Protein AF-A0AAW1DM98-F1 (afdb_monomer_lite)

InterPro domains:
  IPR006179 5'-Nucleotidase/apyrase [PTHR11575] (1-78)
  IPR029052 Metallo-dependent phosphatase-like [G3DSA:3.60.21.10] (1-79)
  IPR029052 Metallo-dependent phosphatase-like [SSF56300] (1-78)

Foldseek 3Di:
DQQPQDWAAPVRHDDDPPGDTDDHLVVLLVVVVVVCVVDPPDAAEAAANNAHHDVCCVVVPVPVVVVSCVSSVHPYYDHPDPPDDPCVVVVVVVVD

Structure (mmCIF, N/CA/C/O backbone):
data_AF-A0AAW1DM98-F1
#
_entry.id   AF-A0AAW1DM98-F1
#
loop_
_atom_site.group_PDB
_atom_site.id
_atom_site.type_symbol
_atom_site.label_atom_id
_atom_site.label_alt_id
_atom_site.label_comp_id
_atom_site.label_asym_id
_atom_site.label_entity_id
_atom_site.label_seq_id
_atom_site.pdbx_PDB_ins_code
_atom_site.Cartn_x
_atom_site.Cartn_y
_atom_site.Cartn_z
_atom_site.occupancy
_atom_site.B_iso_or_equiv
_atom_site.auth_seq_id
_atom_site.auth_comp_id
_atom_site.auth_asym_id
_atom_site.auth_atom_id
_atom_site.pdbx_PDB_model_num
ATOM 1 N N . MET A 1 1 ? 1.176 -8.745 -3.249 1.00 72.25 1 MET A N 1
ATOM 2 C CA . MET A 1 1 ? 1.541 -7.392 -3.765 1.00 72.25 1 MET A CA 1
ATOM 3 C C . MET A 1 1 ? 2.844 -7.406 -4.565 1.00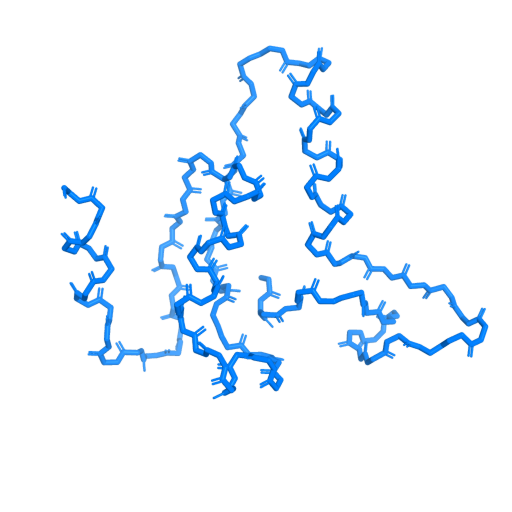 72.25 1 MET A C 1
ATOM 5 O O . MET A 1 1 ? 2.995 -6.583 -5.463 1.00 72.25 1 MET A O 1
ATOM 9 N N . HIS A 1 2 ? 3.783 -8.299 -4.238 1.00 81.94 2 HIS A N 1
ATOM 10 C CA . HIS A 1 2 ? 5.016 -8.561 -4.979 1.00 81.94 2 HIS A CA 1
ATOM 11 C C . HIS A 1 2 ? 5.821 -7.285 -5.308 1.00 81.94 2 HIS A C 1
ATOM 13 O O . HIS A 1 2 ? 6.280 -7.059 -6.427 1.00 81.94 2 HIS A O 1
ATOM 19 N N . SER A 1 3 ? 5.913 -6.379 -4.327 1.00 79.38 3 SER A N 1
ATOM 20 C CA . SER A 1 3 ? 6.596 -5.084 -4.421 1.00 79.38 3 SER A CA 1
ATOM 21 C C . SER A 1 3 ? 6.204 -4.181 -5.610 1.00 79.38 3 SER A C 1
ATOM 23 O O . SER A 1 3 ? 6.987 -3.334 -6.052 1.00 79.38 3 SER A O 1
ATOM 25 N N . ARG A 1 4 ? 4.977 -4.294 -6.131 1.00 84.31 4 ARG A N 1
ATOM 26 C CA . ARG A 1 4 ? 4.432 -3.355 -7.128 1.00 84.31 4 ARG A CA 1
ATOM 27 C C . ARG A 1 4 ? 3.968 -2.059 -6.456 1.00 84.31 4 ARG A C 1
ATOM 29 O O . ARG A 1 4 ? 2.781 -1.831 -6.249 1.00 84.31 4 ARG A O 1
ATOM 36 N N . ILE A 1 5 ? 4.945 -1.240 -6.065 1.00 85.62 5 ILE A N 1
ATOM 37 C CA . ILE A 1 5 ? 4.717 0.061 -5.417 1.00 85.62 5 ILE A CA 1
ATOM 38 C C . ILE A 1 5 ? 4.137 1.056 -6.429 1.00 85.62 5 ILE A C 1
ATOM 40 O O . ILE A 1 5 ? 3.167 1.755 -6.134 1.00 85.62 5 ILE A O 1
ATOM 44 N N . LEU A 1 6 ? 4.726 1.090 -7.627 1.00 88.12 6 LEU A N 1
ATOM 45 C CA . LEU A 1 6 ? 4.270 1.903 -8.750 1.00 88.12 6 LEU A CA 1
ATOM 46 C C . LEU A 1 6 ? 3.125 1.222 -9.498 1.00 88.12 6 LEU A C 1
ATOM 48 O O . LEU A 1 6 ? 2.899 0.016 -9.372 1.00 88.12 6 LEU A O 1
ATOM 52 N N . GLU A 1 7 ? 2.427 2.015 -10.301 1.00 89.69 7 GLU A N 1
ATOM 53 C CA . GLU A 1 7 ? 1.384 1.522 -11.188 1.00 89.69 7 GLU A CA 1
ATOM 54 C C . GLU A 1 7 ? 1.958 0.587 -12.258 1.00 89.69 7 GLU A C 1
ATOM 56 O O . GLU A 1 7 ? 3.103 0.717 -12.700 1.00 89.69 7 GLU A O 1
ATOM 61 N N . THR A 1 8 ? 1.136 -0.365 -12.684 1.00 89.94 8 THR A N 1
ATOM 62 C CA . THR A 1 8 ? 1.519 -1.395 -13.651 1.00 89.94 8 THR A CA 1
ATOM 63 C C . THR A 1 8 ? 0.578 -1.409 -14.841 1.00 89.94 8 THR A C 1
ATOM 65 O O . THR A 1 8 ? -0.564 -0.970 -14.747 1.00 89.94 8 THR A O 1
ATOM 68 N N . ASN A 1 9 ? 1.045 -1.919 -15.976 1.00 89.44 9 ASN A N 1
ATOM 69 C CA . ASN A 1 9 ? 0.167 -2.194 -17.110 1.00 89.44 9 ASN A CA 1
ATOM 70 C C . ASN A 1 9 ? -0.667 -3.473 -16.872 1.00 89.44 9 ASN A C 1
ATOM 72 O O . ASN A 1 9 ? -0.490 -4.177 -15.875 1.00 89.44 9 ASN A O 1
ATOM 76 N N . ARG A 1 10 ? -1.551 -3.814 -17.819 1.00 87.81 10 ARG A N 1
ATOM 77 C CA . ARG A 1 10 ? -2.404 -5.019 -17.759 1.00 87.81 10 ARG A CA 1
ATOM 78 C C . ARG A 1 10 ? -1.621 -6.321 -17.526 1.00 87.81 10 ARG A C 1
ATOM 80 O O . ARG A 1 10 ? -2.141 -7.250 -16.919 1.00 87.81 10 ARG A O 1
ATOM 87 N N . ASN A 1 11 ? -0.377 -6.381 -17.988 1.00 87.19 11 ASN A N 1
ATOM 88 C CA . ASN A 1 11 ? 0.495 -7.550 -17.914 1.00 87.19 11 ASN A CA 1
ATOM 89 C C . ASN A 1 11 ? 1.459 -7.486 -16.718 1.00 87.19 11 ASN A C 1
ATOM 91 O O . ASN A 1 11 ? 2.456 -8.203 -16.704 1.00 87.19 11 ASN A O 1
ATOM 95 N N . THR A 1 12 ? 1.192 -6.642 -15.712 1.00 81.88 12 THR A N 1
ATOM 96 C CA . THR A 1 12 ? 2.022 -6.443 -14.503 1.00 81.88 12 THR A CA 1
ATOM 97 C C . THR A 1 12 ? 3.428 -5.875 -14.762 1.00 81.88 12 THR A C 1
ATOM 99 O O . THR A 1 12 ? 4.286 -5.880 -13.876 1.00 81.88 12 THR A O 1
ATOM 102 N N . GLY A 1 13 ? 3.669 -5.364 -15.971 1.00 84.50 13 GLY A N 1
ATOM 103 C CA . GLY A 1 13 ? 4.894 -4.672 -16.360 1.00 84.50 13 GLY A CA 1
ATOM 104 C C . GLY A 1 13 ? 4.858 -3.178 -16.034 1.00 84.50 13 GLY A C 1
ATOM 105 O O . GLY A 1 13 ? 3.905 -2.673 -15.438 1.00 84.50 13 GLY A O 1
ATOM 106 N N . THR A 1 14 ? 5.901 -2.459 -16.450 1.00 85.31 14 THR A N 1
ATOM 107 C CA . THR A 1 14 ? 5.987 -0.998 -16.314 1.00 85.31 14 THR A CA 1
ATOM 108 C C . THR A 1 14 ? 4.820 -0.328 -17.034 1.00 85.31 14 THR A C 1
ATOM 110 O O . THR A 1 14 ? 4.520 -0.675 -18.180 1.00 85.31 14 THR A O 1
ATOM 113 N N . CYS A 1 15 ? 4.158 0.626 -16.377 1.00 85.81 15 CYS A N 1
ATOM 114 C CA . CYS A 1 15 ? 3.169 1.435 -17.072 1.00 85.81 15 CYS A CA 1
ATOM 115 C C . CYS A 1 15 ? 3.855 2.471 -17.972 1.00 85.81 15 CYS A C 1
ATOM 117 O O . CYS A 1 15 ? 4.685 3.248 -17.500 1.00 85.81 15 CYS A O 1
ATOM 119 N N . THR A 1 16 ? 3.497 2.492 -19.255 1.00 84.75 16 THR A N 1
ATOM 120 C CA . THR A 1 16 ? 3.943 3.502 -20.220 1.00 84.75 16 THR A CA 1
ATOM 121 C C . THR A 1 16 ? 2.724 4.155 -20.875 1.00 84.75 16 THR A C 1
ATOM 123 O O . THR A 1 16 ? 1.901 3.437 -21.456 1.00 84.75 16 THR A O 1
ATOM 126 N N . PRO A 1 17 ? 2.593 5.493 -20.819 1.00 81.12 17 PRO A N 1
ATOM 127 C CA . PRO A 1 17 ? 1.572 6.218 -21.574 1.00 81.12 17 PRO A CA 1
ATOM 128 C C . PRO A 1 17 ? 1.712 5.942 -23.082 1.00 81.12 17 PRO A C 1
ATOM 130 O O . PRO A 1 17 ? 2.833 5.709 -23.541 1.00 81.12 17 PRO A O 1
ATOM 133 N N . PRO A 1 18 ? 0.623 5.964 -23.874 1.00 82.94 18 PRO A N 1
ATOM 134 C CA . PRO A 1 18 ? -0.731 6.440 -23.553 1.00 82.94 18 PRO A CA 1
ATOM 135 C C . PRO A 1 18 ? -1.697 5.363 -23.007 1.00 82.94 18 PRO A C 1
ATOM 137 O O . PRO A 1 18 ? -2.902 5.595 -22.951 1.00 82.94 18 PRO A O 1
ATOM 140 N N . GLY A 1 19 ? -1.207 4.174 -22.639 1.00 81.56 19 GLY A N 1
ATOM 141 C CA . GLY A 1 19 ? -2.056 3.073 -22.165 1.00 81.56 19 GLY A CA 1
ATOM 142 C C . GLY A 1 19 ? -2.581 3.253 -20.729 1.00 81.56 19 GLY A C 1
ATOM 143 O O . GLY A 1 19 ? -1.983 3.990 -19.943 1.00 81.56 19 GLY A O 1
ATOM 144 N N . PRO A 1 20 ? -3.676 2.562 -20.351 1.00 87.44 20 PRO A N 1
ATOM 145 C CA . PRO A 1 20 ? -4.202 2.609 -18.990 1.00 87.44 20 PRO A CA 1
ATOM 146 C C . PRO A 1 20 ? -3.251 1.935 -17.985 1.00 87.44 20 PRO A C 1
ATOM 148 O O . PRO A 1 20 ? -2.782 0.813 -18.205 1.00 87.44 20 PRO A O 1
ATOM 151 N N . CYS A 1 21 ? -3.010 2.618 -16.863 1.00 90.44 21 CYS A N 1
ATOM 152 C CA . CYS A 1 21 ? -2.268 2.101 -15.714 1.00 90.44 21 CYS A CA 1
ATOM 153 C C . CYS A 1 21 ? -3.217 1.541 -14.647 1.00 90.44 21 CYS A C 1
ATOM 155 O O . CYS A 1 21 ? -4.314 2.055 -14.428 1.00 90.44 21 CYS A O 1
ATOM 157 N N . TYR A 1 22 ? -2.763 0.509 -13.942 1.00 89.38 22 TYR A N 1
ATOM 158 C CA . TYR A 1 22 ? -3.535 -0.219 -12.944 1.00 89.38 22 TYR A CA 1
ATOM 159 C C . TYR A 1 22 ? -2.754 -0.379 -11.641 1.00 89.38 22 TYR A C 1
ATOM 161 O O . TYR A 1 22 ? -1.531 -0.559 -11.630 1.00 89.38 22 TYR A O 1
ATOM 169 N N . GLY A 1 23 ? -3.491 -0.388 -10.531 1.00 89.06 23 GLY A N 1
ATOM 170 C CA . GLY A 1 23 ? -2.943 -0.650 -9.204 1.00 89.06 23 GLY A CA 1
ATOM 171 C C . GLY A 1 23 ? -2.035 0.470 -8.696 1.00 89.06 23 GLY A C 1
ATOM 172 O O . GLY A 1 23 ? -2.353 1.648 -8.848 1.00 89.06 23 GLY A O 1
ATOM 173 N N . GLY A 1 24 ? -0.926 0.077 -8.065 1.00 89.19 24 GLY A N 1
ATOM 174 C CA . GLY A 1 24 ? -0.019 0.975 -7.351 1.00 89.19 24 GLY A CA 1
ATOM 175 C C . GLY A 1 24 ? -0.479 1.267 -5.920 1.00 89.19 24 GLY A C 1
ATOM 176 O O . GLY A 1 24 ? -1.672 1.347 -5.622 1.00 89.19 24 GLY A O 1
ATOM 177 N N . PHE A 1 25 ? 0.483 1.440 -5.013 1.00 89.38 25 PHE A N 1
ATOM 178 C CA . PHE A 1 25 ? 0.201 1.631 -3.586 1.00 89.38 25 PHE A CA 1
ATOM 179 C C . PHE A 1 25 ? -0.547 2.941 -3.320 1.00 89.38 25 PHE A C 1
ATOM 181 O O . PHE A 1 25 ? -1.423 2.972 -2.464 1.00 89.38 25 PHE A O 1
ATOM 188 N N . ALA A 1 26 ? -0.271 3.997 -4.090 1.00 90.31 26 ALA A N 1
ATOM 189 C CA . ALA A 1 26 ? -0.966 5.278 -3.958 1.00 90.31 26 ALA A CA 1
ATOM 190 C C . ALA A 1 26 ? -2.479 5.150 -4.215 1.00 90.31 26 ALA A C 1
ATOM 192 O O . ALA A 1 26 ? -3.290 5.675 -3.453 1.00 90.31 26 ALA A O 1
ATOM 193 N N . ARG A 1 27 ? -2.865 4.395 -5.250 1.00 91.38 27 ARG A N 1
ATOM 194 C CA . ARG A 1 27 ? -4.271 4.167 -5.606 1.00 91.38 27 ARG A CA 1
ATOM 195 C C . ARG A 1 27 ? -4.982 3.294 -4.575 1.00 91.38 27 ARG A C 1
ATOM 197 O O . ARG A 1 27 ? -6.119 3.579 -4.214 1.00 91.38 27 ARG A O 1
ATOM 204 N N . VAL A 1 28 ? -4.296 2.267 -4.068 1.00 91.12 28 VAL A N 1
ATOM 205 C CA . VAL A 1 28 ? -4.815 1.421 -2.982 1.00 91.12 28 VAL A CA 1
ATOM 206 C C . VAL A 1 28 ? -5.017 2.244 -1.710 1.00 91.12 28 VAL A C 1
ATOM 208 O O . VAL A 1 28 ? -6.090 2.176 -1.125 1.00 91.12 28 VAL A O 1
ATOM 211 N N . ALA A 1 29 ? -4.040 3.066 -1.315 1.00 91.44 29 ALA A N 1
ATOM 212 C CA 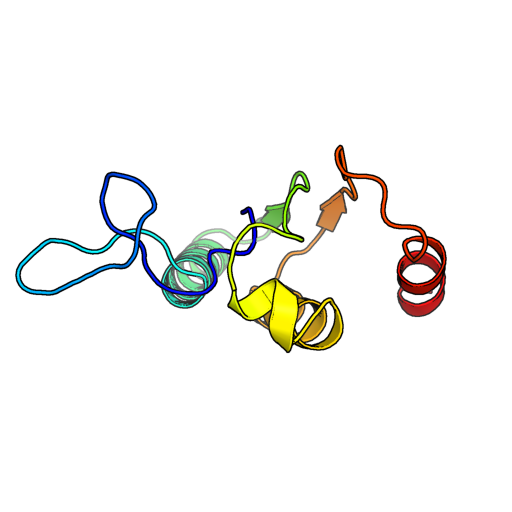. ALA A 1 29 ? -4.147 3.930 -0.138 1.00 91.44 29 ALA A CA 1
ATOM 213 C C . ALA A 1 29 ? -5.339 4.893 -0.238 1.00 91.44 29 ALA A C 1
ATOM 215 O O . ALA A 1 29 ? -6.068 5.080 0.735 1.00 91.44 29 ALA A O 1
ATOM 216 N N . HIS A 1 30 ? -5.556 5.478 -1.420 1.00 93.19 30 HIS A N 1
ATOM 217 C CA . HIS A 1 30 ? -6.692 6.360 -1.669 1.00 93.19 30 HIS A CA 1
ATOM 218 C C . HIS A 1 30 ? -8.025 5.629 -1.481 1.00 93.19 30 HIS A C 1
ATOM 220 O O . HIS A 1 30 ? -8.836 6.049 -0.660 1.00 93.19 30 HIS A O 1
ATOM 226 N N . MET A 1 31 ? -8.204 4.487 -2.150 1.00 92.31 31 MET A N 1
ATOM 227 C CA . MET A 1 31 ? -9.438 3.705 -2.052 1.00 92.31 31 MET A CA 1
ATOM 228 C C . MET A 1 31 ? -9.683 3.193 -0.626 1.00 92.31 31 MET A C 1
ATOM 230 O O . MET A 1 31 ? -10.806 3.226 -0.136 1.00 92.31 31 MET A O 1
ATOM 234 N N . VAL A 1 32 ? -8.636 2.744 0.074 1.00 91.56 32 VAL A N 1
ATOM 235 C CA . VAL A 1 32 ? -8.741 2.310 1.477 1.00 91.56 32 VAL A CA 1
ATOM 236 C C . VA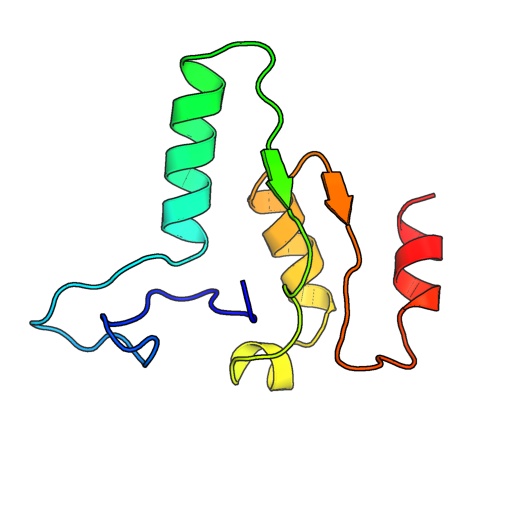L A 1 32 ? -9.204 3.465 2.359 1.00 91.56 32 VAL A C 1
ATOM 238 O O . VAL A 1 32 ? -10.075 3.265 3.203 1.00 91.56 32 VAL A O 1
ATOM 241 N N . LYS A 1 33 ? -8.671 4.675 2.156 1.00 91.81 33 LYS A N 1
ATOM 242 C CA . LYS A 1 33 ? -9.101 5.867 2.895 1.00 91.81 33 LYS A CA 1
ATOM 243 C C . LYS A 1 33 ? -10.572 6.195 2.628 1.00 91.81 33 LYS A C 1
ATOM 245 O O . LYS A 1 33 ? -11.298 6.477 3.578 1.00 91.81 33 LYS A O 1
ATOM 250 N N . GLU A 1 34 ? -11.015 6.124 1.375 1.00 94.00 34 GLU A N 1
ATOM 251 C CA . GLU A 1 34 ? -12.424 6.325 1.017 1.00 94.00 34 GLU A CA 1
ATOM 252 C C . GLU A 1 34 ? -13.326 5.271 1.672 1.00 94.00 34 GLU A C 1
ATOM 254 O O . GLU A 1 34 ? -14.287 5.623 2.352 1.00 94.00 34 GLU A O 1
ATOM 259 N N . ILE A 1 35 ? -12.985 3.983 1.573 1.00 92.19 35 ILE A N 1
ATOM 260 C CA . ILE A 1 35 ? -13.776 2.896 2.171 1.00 92.19 35 ILE A CA 1
ATOM 261 C C . ILE A 1 35 ? -13.841 3.035 3.693 1.00 92.19 35 ILE A C 1
ATOM 263 O O . ILE A 1 35 ? -14.928 2.954 4.261 1.00 92.19 35 ILE A O 1
ATOM 267 N N . LYS A 1 36 ? -12.707 3.296 4.358 1.00 91.31 36 LYS A N 1
ATOM 268 C CA . LYS A 1 36 ? -12.662 3.514 5.812 1.00 91.31 36 LYS A CA 1
ATOM 269 C C . LYS A 1 36 ? -13.501 4.726 6.241 1.00 91.31 36 LYS A C 1
ATOM 271 O O . LYS A 1 36 ? -13.996 4.737 7.362 1.00 91.31 36 LYS A O 1
ATOM 276 N N . SER A 1 37 ? -13.681 5.724 5.369 1.00 92.62 37 SER A N 1
ATOM 277 C CA . SER A 1 37 ? -14.557 6.875 5.638 1.00 92.62 37 SER A CA 1
ATOM 278 C C . SER A 1 37 ? -16.050 6.564 5.473 1.00 92.62 37 SER A C 1
ATOM 280 O O . SER A 1 37 ? -16.872 7.149 6.172 1.00 92.62 37 SER A O 1
ATOM 282 N N . LEU A 1 38 ? -16.401 5.635 4.577 1.00 95.00 38 LEU A N 1
ATOM 283 C CA . LEU A 1 38 ? -17.786 5.248 4.289 1.00 95.00 38 LEU A CA 1
ATOM 284 C C . LEU A 1 38 ? -18.307 4.172 5.245 1.00 95.00 38 LEU A C 1
ATOM 286 O O . LEU A 1 38 ? -19.481 4.182 5.608 1.00 95.00 38 LEU A O 1
ATOM 290 N N . VAL A 1 39 ? -17.445 3.231 5.634 1.00 93.75 39 VAL A N 1
ATOM 291 C CA . VAL A 1 39 ? -17.813 2.067 6.441 1.00 93.75 39 VAL A CA 1
ATOM 292 C C . VAL A 1 39 ? -17.006 2.076 7.744 1.00 93.75 39 VAL A C 1
ATOM 294 O O . VAL A 1 39 ? -15.820 1.717 7.739 1.00 93.75 39 VAL A O 1
ATOM 297 N N . PRO A 1 40 ? -17.621 2.468 8.877 1.00 86.69 40 PRO A N 1
ATOM 298 C CA . PRO A 1 40 ? -16.958 2.397 10.173 1.00 86.69 40 PRO A CA 1
ATOM 299 C C . PRO A 1 40 ? -16.663 0.934 10.544 1.00 86.69 40 PRO A C 1
ATOM 301 O O . PRO A 1 40 ? -17.404 0.029 10.171 1.00 86.69 40 PRO A O 1
ATOM 304 N N . ASN A 1 41 ? -15.586 0.702 11.302 1.00 90.19 41 ASN A N 1
ATOM 305 C CA . ASN A 1 41 ? -15.114 -0.632 11.718 1.00 90.19 41 ASN A CA 1
ATOM 306 C C . ASN A 1 41 ? -14.659 -1.555 10.568 1.00 90.19 41 ASN A C 1
ATOM 308 O O . ASN A 1 41 ? -14.828 -2.772 10.630 1.00 90.19 41 ASN A O 1
ATOM 312 N N . THR A 1 42 ? -14.051 -0.993 9.522 1.00 90.31 42 THR A N 1
ATOM 313 C CA . THR A 1 42 ? -13.455 -1.782 8.432 1.00 90.31 42 THR A CA 1
ATOM 314 C C . THR A 1 42 ? -12.024 -2.207 8.765 1.00 90.31 42 THR A C 1
ATOM 316 O O . THR A 1 42 ? -11.204 -1.370 9.140 1.00 90.31 42 THR A O 1
ATOM 319 N N . LEU A 1 43 ? -11.704 -3.488 8.556 1.00 89.75 43 LEU A N 1
ATOM 320 C CA . LEU A 1 43 ? -10.346 -4.027 8.672 1.00 89.75 43 LEU A CA 1
ATOM 321 C C . LEU A 1 43 ? -9.678 -4.127 7.300 1.00 89.75 43 LEU A C 1
ATOM 323 O O . LEU A 1 43 ? -10.213 -4.749 6.382 1.00 89.75 43 LEU A O 1
ATOM 327 N N . PHE A 1 44 ? -8.479 -3.565 7.174 1.00 90.00 44 PHE A N 1
ATOM 328 C CA . PHE A 1 44 ? -7.627 -3.734 6.006 1.00 90.00 44 PHE A CA 1
ATOM 329 C C . PHE A 1 44 ? -6.556 -4.795 6.279 1.00 90.00 44 PHE A C 1
ATOM 331 O O . PHE A 1 44 ? -5.619 -4.581 7.050 1.00 90.00 44 PHE A O 1
ATOM 338 N N . LEU A 1 45 ? -6.707 -5.953 5.634 1.00 89.94 45 LEU A N 1
ATOM 339 C CA . LEU A 1 45 ? -5.862 -7.127 5.846 1.00 89.94 45 LEU A CA 1
ATOM 340 C C . LEU A 1 45 ? -4.960 -7.386 4.637 1.00 89.94 45 LEU A C 1
ATOM 342 O O . LEU A 1 45 ? -5.401 -7.311 3.490 1.00 89.94 45 LEU A O 1
ATOM 346 N N . ASN A 1 46 ? -3.706 -7.755 4.894 1.00 86.81 46 ASN A N 1
ATOM 347 C CA . ASN A 1 46 ? -2.757 -8.177 3.870 1.00 86.81 46 ASN A CA 1
ATOM 348 C C . ASN A 1 46 ? -2.341 -9.643 4.076 1.00 86.81 46 ASN A C 1
ATOM 350 O O . ASN A 1 46 ? -1.784 -10.003 5.112 1.00 86.81 46 ASN A O 1
ATOM 354 N N . ALA A 1 47 ? -2.576 -10.486 3.071 1.00 85.06 47 ALA A N 1
ATOM 355 C CA . ALA A 1 47 ? -2.340 -11.931 3.133 1.00 85.06 47 ALA A CA 1
ATOM 356 C C . ALA A 1 47 ? -0.880 -12.364 2.861 1.00 85.06 47 ALA A C 1
ATOM 358 O O . ALA A 1 47 ? -0.607 -13.557 2.759 1.00 85.06 47 ALA A O 1
ATOM 359 N N . GLY A 1 48 ? 0.064 -11.425 2.743 1.00 80.12 48 GLY A N 1
ATOM 360 C CA . GLY A 1 48 ? 1.486 -11.724 2.544 1.00 80.12 48 GLY A CA 1
ATOM 361 C C . GLY A 1 48 ? 1.970 -11.466 1.118 1.00 80.12 48 GLY A C 1
ATOM 362 O O . GLY A 1 48 ? 1.388 -10.660 0.392 1.00 80.12 48 GLY A O 1
ATOM 363 N N . ASP A 1 49 ? 3.108 -12.061 0.741 1.00 79.25 49 ASP A N 1
ATOM 364 C CA . ASP A 1 49 ? 3.773 -11.848 -0.560 1.00 79.25 49 ASP A CA 1
ATOM 365 C C . ASP A 1 49 ? 3.870 -10.357 -0.953 1.00 79.25 49 ASP A C 1
ATOM 367 O O . ASP A 1 49 ? 3.442 -9.900 -2.017 1.00 79.25 49 ASP A O 1
ATOM 371 N N . THR A 1 50 ? 4.335 -9.531 -0.016 1.00 77.69 50 THR A N 1
ATOM 372 C CA . THR A 1 50 ? 4.525 -8.084 -0.238 1.00 77.69 50 THR A CA 1
ATOM 373 C C . THR A 1 50 ? 5.974 -7.746 -0.573 1.00 77.69 50 THR A C 1
ATOM 375 O O . THR A 1 50 ? 6.245 -6.778 -1.287 1.00 77.69 50 THR A O 1
ATOM 378 N N . TYR A 1 51 ? 6.893 -8.584 -0.105 1.00 70.81 51 TYR A N 1
ATOM 379 C CA . TYR A 1 51 ? 8.330 -8.451 -0.278 1.00 70.81 51 TYR A CA 1
ATOM 380 C C . TYR A 1 51 ? 8.781 -9.191 -1.540 1.00 70.81 51 TYR A C 1
ATOM 382 O O . TYR A 1 51 ? 8.245 -10.254 -1.827 1.00 70.81 51 TYR A O 1
ATOM 390 N N . GLN A 1 52 ? 9.786 -8.652 -2.244 1.00 70.69 52 GLN A N 1
ATOM 391 C CA . GLN A 1 52 ? 10.291 -9.148 -3.538 1.00 70.69 52 GLN A CA 1
ATOM 392 C C . GLN A 1 52 ? 9.321 -8.933 -4.717 1.00 70.69 52 GLN A C 1
ATOM 394 O O . GLN A 1 52 ? 8.114 -8.896 -4.530 1.00 70.69 52 GLN A O 1
ATOM 399 N N . GLY A 1 53 ? 9.862 -8.713 -5.926 1.00 72.50 53 GLY A N 1
ATOM 400 C CA . GLY A 1 53 ? 9.072 -8.652 -7.168 1.00 72.50 53 GLY A CA 1
ATOM 401 C C . GLY A 1 53 ? 9.245 -7.418 -8.049 1.00 72.50 53 GLY A C 1
ATOM 402 O O . GLY A 1 53 ? 8.779 -7.391 -9.189 1.00 72.50 53 GLY A O 1
ATOM 403 N N . SER A 1 54 ? 9.958 -6.404 -7.562 1.00 78.62 54 SER A N 1
ATOM 404 C CA . SER A 1 54 ? 10.315 -5.220 -8.343 1.00 78.62 54 SER A CA 1
ATOM 405 C C . SER A 1 54 ? 11.768 -4.797 -8.088 1.00 78.62 54 SER A C 1
ATOM 407 O O . SER A 1 54 ? 12.313 -5.090 -7.018 1.00 78.62 54 SER A O 1
ATOM 409 N N . PRO A 1 55 ? 12.406 -4.069 -9.026 1.00 80.25 55 PRO A N 1
ATOM 410 C CA . PRO A 1 55 ? 13.741 -3.503 -8.813 1.00 80.25 55 PRO A CA 1
ATOM 411 C C . PRO A 1 55 ? 13.818 -2.580 -7.588 1.00 80.25 55 PRO A C 1
ATOM 413 O O . PRO A 1 55 ? 14.851 -2.521 -6.924 1.00 80.25 55 PRO A O 1
ATOM 416 N N . LEU A 1 56 ? 12.709 -1.913 -7.239 1.00 78.62 56 LEU A N 1
ATOM 417 C CA . LEU A 1 56 ? 12.619 -1.054 -6.056 1.00 78.62 56 LEU A CA 1
ATOM 418 C C . LEU A 1 56 ? 12.881 -1.841 -4.769 1.00 78.62 56 LEU A C 1
ATOM 420 O O . LEU A 1 56 ? 13.599 -1.357 -3.895 1.00 78.62 56 LEU A O 1
ATOM 424 N N . TYR A 1 57 ? 12.384 -3.077 -4.672 1.00 78.56 57 TYR A N 1
ATOM 425 C CA . TYR A 1 57 ? 12.714 -3.946 -3.544 1.00 78.56 57 TYR A CA 1
ATOM 426 C C . TYR A 1 57 ? 14.205 -4.268 -3.479 1.00 78.56 57 TYR A C 1
ATOM 428 O O . TYR A 1 57 ? 14.785 -4.296 -2.398 1.00 78.56 57 TYR A O 1
ATOM 436 N N . SER A 1 58 ? 14.845 -4.517 -4.621 1.00 80.44 58 SER A N 1
ATOM 437 C CA . SER A 1 58 ? 16.267 -4.866 -4.655 1.00 80.44 58 SER A CA 1
ATOM 438 C C . SER A 1 58 ? 17.154 -3.736 -4.138 1.00 80.44 58 SER A C 1
ATOM 440 O O . SER A 1 58 ? 18.133 -4.028 -3.453 1.00 80.44 58 SER A O 1
ATOM 442 N N . ILE A 1 59 ? 16.780 -2.483 -4.415 1.00 82.25 59 ILE A N 1
ATOM 443 C CA . ILE A 1 59 ? 17.518 -1.278 -4.017 1.00 82.25 59 ILE A CA 1
ATOM 444 C C . ILE A 1 59 ? 17.208 -0.897 -2.564 1.00 82.25 59 ILE A C 1
ATOM 446 O O . ILE A 1 59 ? 18.114 -0.759 -1.747 1.00 82.25 59 ILE A O 1
ATOM 450 N N . PHE A 1 60 ? 15.926 -0.751 -2.224 1.00 80.94 60 PHE A N 1
ATOM 451 C CA . PHE A 1 60 ? 15.500 -0.193 -0.936 1.00 80.94 60 PHE A CA 1
ATOM 452 C C . PHE A 1 60 ? 15.257 -1.244 0.154 1.00 80.94 60 PHE A C 1
ATOM 454 O O . PHE A 1 60 ? 15.186 -0.911 1.342 1.00 80.94 60 PHE A O 1
ATOM 461 N N . LYS A 1 61 ? 15.155 -2.519 -0.237 1.00 81.25 61 LYS A N 1
ATOM 462 C CA . LYS A 1 61 ? 14.903 -3.666 0.643 1.00 81.25 61 LYS A CA 1
ATOM 463 C C . LYS A 1 61 ? 13.674 -3.424 1.529 1.00 81.25 61 LYS A C 1
ATOM 465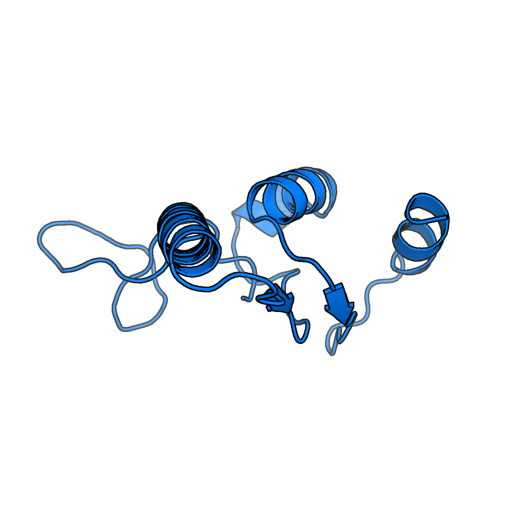 O O . LYS A 1 61 ? 12.712 -2.768 1.143 1.00 81.25 61 LYS A O 1
ATOM 470 N N . TRP A 1 62 ? 13.680 -4.004 2.722 1.00 74.75 62 TRP A N 1
ATOM 471 C CA . TRP A 1 62 ? 12.554 -4.012 3.650 1.00 74.75 62 TRP A CA 1
ATOM 472 C C . TRP A 1 62 ? 12.259 -2.645 4.289 1.00 74.75 62 TRP A C 1
ATOM 474 O O . TRP A 1 62 ? 11.101 -2.368 4.587 1.00 74.75 62 TRP A O 1
ATOM 484 N N . LYS A 1 63 ? 13.268 -1.779 4.469 1.00 80.44 63 LYS A N 1
ATOM 485 C CA . LYS A 1 63 ? 13.142 -0.534 5.254 1.00 80.44 63 LYS A CA 1
ATOM 486 C C . LYS A 1 63 ? 12.075 0.411 4.702 1.00 80.44 63 LYS A C 1
ATOM 488 O O . LYS A 1 63 ? 11.256 0.925 5.454 1.00 80.44 63 LYS A O 1
ATOM 493 N N . VAL A 1 64 ? 12.057 0.606 3.385 1.00 80.44 64 VAL A N 1
ATOM 494 C CA . VAL A 1 64 ? 11.084 1.501 2.739 1.00 80.44 64 VAL A CA 1
ATOM 495 C C . VAL A 1 64 ? 9.689 0.878 2.698 1.00 80.44 64 VAL A C 1
ATOM 497 O O . VAL A 1 64 ? 8.699 1.592 2.835 1.00 80.44 64 VAL A O 1
ATOM 500 N N . LEU A 1 65 ? 9.590 -0.451 2.573 1.00 79.81 65 LEU A N 1
ATOM 501 C CA . LEU A 1 65 ? 8.287 -1.114 2.571 1.00 79.81 65 LEU A CA 1
ATOM 502 C C . LEU A 1 65 ? 7.576 -1.030 3.913 1.00 79.81 65 LEU A C 1
ATOM 504 O O 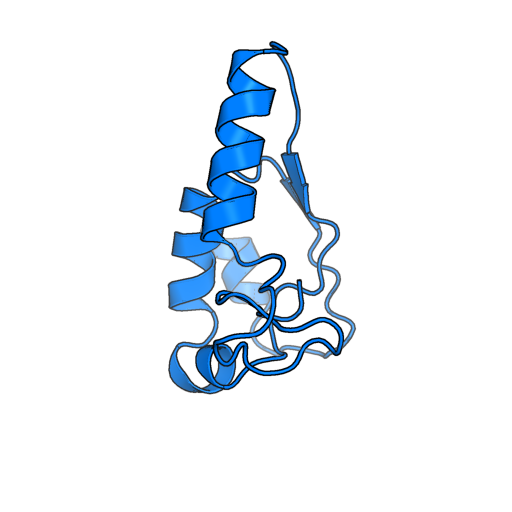. LEU A 1 65 ? 6.366 -0.870 3.899 1.00 79.81 65 LEU A O 1
ATOM 508 N N . ILE A 1 66 ? 8.285 -1.084 5.043 1.00 81.88 66 ILE A N 1
ATOM 509 C CA . ILE A 1 66 ? 7.643 -0.916 6.357 1.00 81.88 66 ILE A CA 1
ATOM 510 C C . ILE A 1 66 ? 6.922 0.433 6.421 1.00 81.88 66 ILE A C 1
ATOM 512 O O . ILE A 1 66 ? 5.731 0.481 6.720 1.00 81.88 66 ILE A O 1
ATOM 516 N N . ASN A 1 67 ? 7.614 1.513 6.051 1.00 84.44 67 ASN A N 1
ATOM 517 C CA . ASN A 1 67 ? 7.024 2.851 6.050 1.00 84.44 67 ASN A CA 1
ATOM 518 C C . ASN A 1 67 ? 5.829 2.940 5.090 1.00 84.44 67 ASN A C 1
ATOM 520 O O . ASN A 1 67 ? 4.789 3.481 5.455 1.00 84.44 67 ASN A O 1
ATOM 524 N N . LEU A 1 68 ? 5.942 2.358 3.893 1.00 84.81 68 LEU A N 1
ATOM 525 C CA . LEU A 1 68 ? 4.843 2.320 2.925 1.00 84.81 68 LEU A CA 1
ATOM 526 C C . LEU A 1 68 ? 3.636 1.515 3.423 1.00 84.81 68 LEU A C 1
ATOM 528 O O . LEU A 1 68 ? 2.503 1.927 3.203 1.00 84.81 68 LEU A O 1
ATOM 532 N N . MET A 1 69 ? 3.855 0.385 4.094 1.00 83.25 69 MET A N 1
ATOM 533 C CA . MET A 1 69 ? 2.780 -0.437 4.659 1.00 83.25 69 MET A CA 1
ATOM 534 C C . MET A 1 69 ? 2.054 0.286 5.794 1.00 83.25 69 MET A C 1
ATOM 536 O O . MET A 1 69 ? 0.833 0.186 5.897 1.00 83.25 69 MET A O 1
ATOM 540 N N . HIS A 1 70 ? 2.786 1.072 6.584 1.00 84.38 70 HIS A N 1
ATOM 541 C CA . HIS A 1 70 ? 2.200 1.942 7.598 1.00 84.38 70 HIS A CA 1
ATOM 542 C C . HIS A 1 70 ? 1.367 3.064 6.963 1.00 84.38 70 HIS A C 1
ATOM 544 O O . HIS A 1 70 ? 0.233 3.297 7.369 1.00 84.38 70 HIS A O 1
ATOM 550 N N . MET A 1 71 ? 1.879 3.701 5.904 1.00 86.69 71 MET A N 1
ATOM 551 C CA . MET A 1 71 ? 1.148 4.730 5.148 1.00 86.69 71 MET A CA 1
ATOM 552 C C . MET A 1 71 ? -0.103 4.185 4.442 1.00 86.69 71 MET A C 1
ATOM 554 O O . MET A 1 71 ? -1.077 4.913 4.276 1.00 86.69 71 MET A O 1
ATOM 558 N N . LEU A 1 72 ? -0.093 2.912 4.041 1.00 87.06 72 LEU A N 1
ATOM 559 C CA . LEU A 1 72 ? -1.254 2.215 3.479 1.00 87.06 72 LEU A CA 1
ATOM 560 C C . LEU A 1 72 ? -2.364 1.960 4.514 1.00 87.06 72 LEU A C 1
ATOM 562 O O . LEU A 1 72 ? -3.497 1.689 4.121 1.00 87.06 72 LEU A O 1
ATOM 566 N N . GLY A 1 73 ? -2.054 2.028 5.813 1.00 85.69 73 GLY A N 1
ATOM 567 C CA . GLY A 1 73 ? -3.017 1.801 6.889 1.00 85.69 73 GLY A CA 1
ATOM 568 C C . GLY A 1 73 ? -3.484 0.348 7.000 1.00 85.69 73 GLY A C 1
ATOM 569 O O . GLY A 1 73 ? -4.669 0.119 7.251 1.00 85.69 73 GLY A O 1
ATOM 570 N N . ILE A 1 74 ? -2.582 -0.613 6.752 1.00 87.06 74 ILE A N 1
ATOM 571 C CA . ILE A 1 74 ? -2.838 -2.051 6.929 1.00 87.06 74 ILE A CA 1
ATOM 572 C C . ILE A 1 74 ? -2.959 -2.349 8.425 1.00 87.06 74 ILE A C 1
ATOM 574 O O . ILE A 1 74 ? -2.023 -2.093 9.178 1.00 87.06 74 ILE A O 1
ATOM 578 N N . ASP A 1 75 ? -4.089 -2.923 8.834 1.00 86.50 75 ASP A N 1
ATOM 579 C CA . ASP A 1 75 ? -4.385 -3.219 10.239 1.00 86.50 75 ASP A CA 1
ATOM 580 C C . ASP A 1 75 ? -3.752 -4.547 10.679 1.00 86.50 75 ASP A C 1
ATOM 582 O O . ASP A 1 75 ? -3.265 -4.675 11.800 1.00 86.50 75 ASP A O 1
ATOM 586 N N . ALA A 1 76 ? -3.700 -5.535 9.780 1.00 86.44 76 ALA A N 1
ATOM 587 C CA . ALA A 1 76 ? -2.952 -6.764 10.012 1.00 86.44 76 ALA A CA 1
ATOM 588 C C . ALA A 1 76 ? -2.332 -7.300 8.721 1.00 86.44 76 ALA A C 1
ATOM 590 O O . ALA A 1 76 ? -2.946 -7.295 7.651 1.00 86.44 76 ALA A O 1
ATOM 591 N N . MET A 1 77 ? -1.107 -7.808 8.839 1.00 83.50 77 MET A N 1
ATOM 592 C CA . MET A 1 77 ? -0.415 -8.502 7.761 1.00 83.50 77 MET A CA 1
ATOM 593 C C . MET A 1 77 ? 0.009 -9.893 8.220 1.00 83.50 77 MET A C 1
ATOM 595 O O . MET A 1 77 ? 0.572 -10.054 9.301 1.00 83.50 77 MET A O 1
ATOM 599 N N . VAL A 1 78 ? -0.225 -10.897 7.382 1.00 81.19 78 VAL A N 1
ATOM 600 C CA . VAL A 1 78 ? 0.347 -12.227 7.586 1.00 81.19 78 VAL A CA 1
ATOM 601 C C . VAL A 1 78 ? 1.669 -12.299 6.836 1.00 81.19 78 VAL A C 1
ATOM 603 O O . VAL A 1 78 ? 1.760 -11.956 5.657 1.00 81.19 78 VAL A O 1
ATOM 606 N N . SER A 1 79 ? 2.706 -12.785 7.512 1.00 64.00 79 SER A N 1
ATOM 607 C CA . SER A 1 79 ? 3.992 -13.064 6.878 1.00 64.00 79 SER A CA 1
ATOM 608 C C . SER A 1 79 ? 3.937 -14.414 6.154 1.00 64.00 79 SER A C 1
ATOM 610 O O . SER A 1 79 ? 4.488 -15.407 6.620 1.00 64.00 79 SER A O 1
ATOM 612 N N . VAL A 1 80 ? 3.243 -14.476 5.013 1.00 54.22 80 VAL A N 1
ATOM 613 C CA . VAL A 1 80 ? 3.418 -15.582 4.060 1.00 54.22 80 VAL A CA 1
ATOM 614 C C . VAL A 1 80 ? 4.542 -15.188 3.113 1.00 54.22 80 VAL A C 1
ATOM 616 O O . VAL A 1 80 ? 4.366 -14.389 2.192 1.00 54.22 80 VAL A O 1
ATOM 619 N N . ILE A 1 81 ? 5.725 -15.728 3.382 1.00 53.69 81 ILE A N 1
ATOM 620 C CA . ILE A 1 81 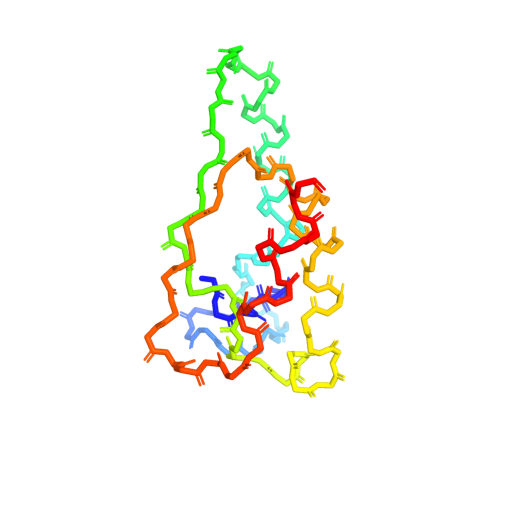? 6.901 -15.631 2.525 1.00 53.69 81 ILE A CA 1
ATOM 621 C C . ILE A 1 81 ? 7.180 -17.047 2.014 1.00 53.69 81 ILE A C 1
ATOM 623 O O . ILE A 1 81 ? 7.768 -17.866 2.714 1.00 53.69 81 ILE A O 1
ATOM 627 N N . LEU A 1 82 ? 6.745 -17.347 0.785 1.00 47.44 82 LEU A N 1
ATOM 628 C CA . LEU A 1 82 ? 7.144 -18.570 0.065 1.00 47.44 82 LEU A CA 1
ATOM 629 C C . LEU A 1 82 ? 8.617 -18.509 -0.397 1.00 47.44 82 LEU A C 1
ATOM 631 O O . LEU A 1 82 ? 9.206 -19.535 -0.721 1.00 47.44 82 LEU A O 1
ATOM 635 N N . PHE A 1 83 ? 9.242 -17.325 -0.358 1.00 45.50 83 PHE A N 1
ATOM 636 C CA . PHE A 1 83 ? 10.647 -17.095 -0.709 1.00 45.50 83 PHE A CA 1
ATOM 637 C C . PHE A 1 83 ? 11.484 -16.739 0.526 1.00 45.50 83 PHE A C 1
ATOM 639 O O . PHE A 1 83 ? 11.671 -15.577 0.873 1.00 45.50 83 PHE A O 1
ATOM 646 N N . LYS A 1 84 ? 11.957 -17.784 1.211 1.00 36.41 84 LYS A N 1
ATOM 647 C CA . LYS A 1 84 ? 12.824 -17.793 2.403 1.00 36.41 84 LYS A CA 1
ATOM 648 C C . LYS A 1 84 ? 13.729 -16.552 2.541 1.00 36.41 84 LYS A C 1
ATOM 650 O O . LYS A 1 84 ? 14.782 -16.460 1.918 1.00 36.41 84 LYS A O 1
ATOM 655 N N . PHE A 1 85 ? 13.348 -15.627 3.424 1.00 44.12 85 PHE A N 1
ATOM 656 C CA . PHE A 1 85 ? 14.215 -14.545 3.895 1.00 44.12 85 PHE A CA 1
ATOM 657 C C . PHE A 1 85 ? 14.875 -14.963 5.216 1.00 44.12 85 PHE A C 1
ATOM 659 O O . PHE A 1 85 ? 14.190 -15.170 6.213 1.00 44.12 85 PHE A O 1
ATOM 666 N N . ASN A 1 86 ? 16.210 -15.003 5.265 1.00 42.59 86 ASN A N 1
ATOM 667 C CA . ASN A 1 86 ? 16.987 -15.187 6.506 1.00 42.59 86 ASN A CA 1
ATOM 668 C C . ASN A 1 86 ? 16.811 -14.034 7.528 1.00 42.59 86 ASN A C 1
ATOM 670 O O . ASN A 1 86 ? 17.411 -14.059 8.595 1.00 42.59 86 ASN A O 1
ATOM 674 N N . SER A 1 87 ? 15.998 -13.014 7.228 1.00 47.75 87 SER A N 1
ATOM 675 C CA . SER A 1 87 ? 15.861 -11.780 8.023 1.00 47.75 87 SER A CA 1
ATOM 676 C C . SER A 1 87 ? 14.498 -11.612 8.711 1.00 47.75 87 SER A C 1
ATOM 678 O O . SER A 1 87 ? 14.257 -10.577 9.328 1.00 47.75 87 SER A O 1
ATOM 680 N N . VAL A 1 88 ? 13.603 -12.607 8.628 1.00 47.34 88 VAL A N 1
ATOM 681 C CA . VAL A 1 88 ? 12.236 -12.544 9.196 1.00 47.34 88 VAL A CA 1
ATOM 682 C C . VAL A 1 88 ? 12.235 -12.363 10.724 1.00 47.34 88 VAL A C 1
ATOM 684 O O . VAL A 1 88 ? 11.332 -11.725 11.259 1.00 47.34 88 VAL A O 1
ATOM 687 N N . TRP A 1 89 ? 13.285 -12.807 11.423 1.00 31.53 89 TRP A N 1
ATOM 688 C CA . TRP A 1 89 ? 13.428 -12.617 12.873 1.00 31.53 89 TRP A CA 1
ATOM 689 C C . TRP A 1 89 ? 13.470 -11.143 13.311 1.00 31.53 89 TRP A C 1
ATOM 691 O O . TRP A 1 89 ? 13.036 -10.828 14.414 1.00 31.53 89 TRP A O 1
ATOM 701 N N . VAL A 1 90 ? 13.922 -10.223 12.451 1.00 42.16 90 VAL A N 1
ATOM 702 C CA . VAL A 1 90 ? 14.014 -8.789 12.790 1.00 42.16 90 VAL A CA 1
ATOM 703 C C . VAL A 1 90 ? 12.638 -8.116 12.797 1.00 42.16 90 VAL A C 1
ATOM 705 O O . VAL A 1 90 ? 12.384 -7.240 13.619 1.00 42.16 90 VAL A O 1
ATOM 708 N N . LEU A 1 91 ? 11.726 -8.545 11.920 1.00 41.78 91 LEU A N 1
ATOM 709 C CA . LEU A 1 91 ? 10.378 -7.972 11.813 1.00 41.78 91 LEU A CA 1
ATOM 710 C C . LEU A 1 91 ? 9.501 -8.330 13.018 1.00 41.78 91 LEU A C 1
ATOM 712 O O . LEU A 1 91 ? 8.767 -7.476 13.504 1.00 41.78 91 LEU A O 1
ATOM 716 N N . TYR A 1 92 ? 9.624 -9.555 13.541 1.00 42.09 92 TYR A N 1
ATOM 717 C CA . TYR A 1 92 ? 8.901 -9.964 14.752 1.00 42.09 92 TYR A CA 1
ATOM 718 C C . TYR A 1 92 ? 9.377 -9.198 15.998 1.00 42.09 92 TYR A C 1
ATOM 720 O O . TYR A 1 92 ? 8.593 -8.952 16.908 1.00 42.09 92 TYR A O 1
ATOM 728 N N . TYR A 1 93 ? 10.651 -8.789 16.029 1.00 34.44 93 TYR A N 1
ATOM 729 C CA . TYR A 1 93 ? 11.238 -8.063 17.158 1.00 34.44 93 TYR A CA 1
ATOM 730 C C . TYR A 1 93 ? 10.858 -6.572 17.193 1.00 34.44 93 TYR A C 1
ATOM 732 O O . TYR A 1 93 ? 10.852 -5.982 18.263 1.00 34.44 93 TYR A O 1
ATOM 740 N N . TYR A 1 94 ? 10.533 -5.962 16.047 1.00 35.91 94 TYR A N 1
ATOM 741 C CA . TYR A 1 94 ? 10.197 -4.530 15.946 1.00 35.91 94 TYR A CA 1
ATOM 742 C C . TYR A 1 94 ? 8.698 -4.212 16.072 1.00 35.91 94 TYR A C 1
ATOM 744 O O . TYR A 1 94 ? 8.334 -3.044 16.170 1.00 35.91 94 TYR A O 1
ATOM 752 N N . MET A 1 95 ? 7.830 -5.228 16.031 1.00 34.94 95 MET A N 1
ATOM 753 C CA . MET A 1 95 ? 6.380 -5.086 16.238 1.00 34.94 95 MET A CA 1
ATOM 754 C C . MET A 1 95 ? 5.937 -5.418 17.676 1.00 34.94 95 MET A C 1
ATOM 756 O O . MET A 1 95 ? 4.735 -5.475 17.938 1.00 34.94 95 MET A O 1
ATOM 760 N N . LYS A 1 96 ? 6.885 -5.658 18.591 1.00 33.25 96 LYS A N 1
ATOM 761 C CA . LYS A 1 96 ? 6.651 -5.717 20.038 1.00 33.25 96 LYS A CA 1
ATOM 762 C C . LYS A 1 96 ? 7.141 -4.450 20.721 1.00 33.25 96 LYS A C 1
ATOM 764 O O . LYS A 1 96 ? 8.158 -3.898 20.250 1.00 33.25 96 LYS A O 1
#

Organism: NCBI:txid488301

Sequence (96 aa):
MHSRILETNRNTGTCTPPGPCYGGFARVAHMVKEIKSLVPNTLFLNAGDTYQGSPLYSIFKWKVLINLMHMLGIDAMVSVILFKFNSVWVLYYYMK

Secondary structure (DSSP, 8-state):
-TT--S-B-TTSSB--TTSPPB--HHHHHHHHHHHHHHSTT---EE-S--SSSSHHHHHHHHHHHHHHHHHTT-SEE----SS--TTHHHHHHH--

Radius of gyration: 14.55 Å; chains: 1; bounding box: 35×25×44 Å

pLDDT: mean 77.38, std 17.5, range [31.53, 95.0]